Protein AF-A0AAN2DGF1-F1 (afdb_monomer_lite)

Structure (mmCIF, N/CA/C/O backbone):
data_AF-A0AAN2DGF1-F1
#
_entry.id   AF-A0AAN2DGF1-F1
#
loop_
_atom_site.group_PDB
_atom_site.id
_atom_site.type_symbol
_atom_site.label_atom_id
_atom_site.label_alt_id
_atom_site.label_comp_id
_atom_site.label_asym_id
_atom_site.label_entity_id
_atom_site.label_seq_id
_atom_site.pdbx_PDB_ins_code
_atom_site.Cartn_x
_atom_site.Cartn_y
_atom_site.Cartn_z
_atom_site.occupancy
_atom_site.B_iso_or_equiv
_atom_site.auth_seq_id
_atom_site.auth_comp_id
_atom_site.auth_asym_id
_atom_site.auth_atom_id
_atom_site.pdbx_PDB_model_num
ATOM 1 N N . MET A 1 1 ? -36.690 -9.757 11.616 1.00 32.28 1 MET A N 1
ATOM 2 C CA . MET A 1 1 ? -36.237 -9.901 10.217 1.00 32.28 1 MET A CA 1
ATOM 3 C C . MET A 1 1 ? -35.350 -8.710 9.925 1.00 32.28 1 MET A C 1
ATOM 5 O O . MET A 1 1 ? -35.867 -7.612 10.020 1.00 32.28 1 MET A O 1
ATOM 9 N N . GLU A 1 2 ? -34.049 -8.768 9.682 1.00 33.72 2 GLU A N 1
ATOM 10 C CA . GLU A 1 2 ? -33.002 -9.796 9.677 1.00 33.72 2 GLU A CA 1
ATOM 11 C C . GLU A 1 2 ? -31.701 -9.044 10.009 1.00 33.72 2 GLU A C 1
ATOM 13 O O . GLU A 1 2 ? -31.539 -7.879 9.642 1.00 33.72 2 GLU A O 1
ATOM 18 N N . ALA A 1 3 ? -30.789 -9.687 10.732 1.00 43.94 3 ALA A N 1
ATOM 19 C CA . ALA A 1 3 ? -29.449 -9.169 10.959 1.00 43.94 3 ALA A CA 1
ATOM 20 C C . ALA A 1 3 ? -28.567 -9.555 9.760 1.00 43.94 3 ALA A C 1
ATOM 22 O O . ALA A 1 3 ? -28.129 -10.697 9.670 1.00 43.94 3 ALA A O 1
ATOM 23 N N . CYS A 1 4 ? -28.292 -8.615 8.855 1.00 38.62 4 CYS A N 1
ATOM 24 C CA . CYS A 1 4 ? -27.368 -8.817 7.732 1.00 38.62 4 CYS A CA 1
ATOM 25 C C . CYS A 1 4 ? -26.337 -7.681 7.655 1.00 38.62 4 CYS A C 1
ATOM 27 O O . CYS A 1 4 ? -26.322 -6.931 6.691 1.00 38.62 4 CYS A O 1
ATOM 29 N N . CYS A 1 5 ? -25.497 -7.513 8.680 1.00 42.25 5 CYS A N 1
ATOM 30 C CA . CYS A 1 5 ? -24.207 -6.819 8.543 1.00 42.25 5 CYS A CA 1
ATOM 31 C C . CYS A 1 5 ? -23.346 -7.093 9.785 1.00 42.25 5 CYS A C 1
ATOM 33 O O . CYS A 1 5 ? -23.249 -6.281 10.703 1.00 42.25 5 CYS A O 1
ATOM 35 N N . GLY A 1 6 ? -22.790 -8.300 9.876 1.00 40.31 6 GLY A N 1
ATOM 36 C CA . GLY A 1 6 ? -21.871 -8.658 10.953 1.00 40.31 6 GLY A CA 1
ATOM 37 C C . GLY A 1 6 ? -20.473 -8.125 10.661 1.00 40.31 6 GLY A C 1
ATOM 38 O O . GLY A 1 6 ? -19.631 -8.880 10.185 1.00 40.31 6 GLY A O 1
ATOM 39 N N . ALA A 1 7 ? -20.215 -6.844 10.933 1.00 50.09 7 ALA A N 1
ATOM 40 C CA . ALA A 1 7 ? -18.848 -6.331 10.969 1.00 50.09 7 ALA A CA 1
ATOM 41 C C . ALA A 1 7 ? -18.088 -7.063 12.091 1.00 50.09 7 ALA A C 1
ATOM 43 O O . ALA A 1 7 ? -18.385 -6.889 13.273 1.00 50.09 7 ALA A O 1
ATOM 44 N N . HIS A 1 8 ? -17.149 -7.937 11.729 1.00 49.06 8 HIS A N 1
ATOM 45 C CA . HIS A 1 8 ? -16.347 -8.685 12.697 1.00 49.06 8 HIS A CA 1
ATOM 46 C C . HIS A 1 8 ? -15.141 -7.841 13.134 1.00 49.06 8 HIS A C 1
ATOM 48 O O . HIS A 1 8 ? -14.436 -7.289 12.289 1.00 49.06 8 HIS A O 1
ATOM 54 N N . TYR A 1 9 ? -14.913 -7.715 14.445 1.00 47.81 9 TYR A N 1
ATOM 55 C CA . TYR A 1 9 ? -13.886 -6.833 15.004 1.00 47.81 9 TYR A CA 1
ATOM 56 C C . TYR A 1 9 ? -12.555 -7.569 15.182 1.00 47.81 9 TYR A C 1
ATOM 58 O O . TYR A 1 9 ? -12.420 -8.427 16.052 1.00 47.81 9 TYR A O 1
ATOM 66 N N . LEU A 1 10 ? -11.548 -7.184 14.398 1.00 54.19 10 LEU A N 1
ATOM 67 C CA . LEU A 1 10 ? -10.155 -7.591 14.588 1.00 54.19 10 LEU A CA 1
ATOM 68 C C . LEU A 1 10 ? -9.311 -6.337 14.842 1.00 54.19 10 LEU A C 1
ATOM 70 O O . LEU A 1 10 ? -8.630 -5.822 13.961 1.00 54.19 10 LEU A O 1
ATOM 74 N N . GLY A 1 11 ? -9.434 -5.772 16.046 1.00 58.06 11 GLY A N 1
ATOM 75 C CA . GLY A 1 11 ? -8.439 -4.886 16.669 1.00 58.06 11 GLY A CA 1
ATOM 76 C C . GLY A 1 11 ? -8.098 -3.536 16.016 1.00 58.06 11 GLY A C 1
ATOM 77 O O . GLY A 1 11 ? -7.286 -2.831 16.608 1.00 58.06 11 GLY A O 1
ATOM 78 N N . ARG A 1 12 ? -8.663 -3.185 14.848 1.00 70.38 12 ARG A N 1
ATOM 79 C CA . ARG A 1 12 ? -8.572 -1.913 14.069 1.00 70.38 12 ARG A CA 1
ATOM 80 C C . ARG A 1 12 ? -9.017 -2.091 12.597 1.00 70.38 12 ARG A C 1
ATOM 82 O O . ARG A 1 12 ? -8.980 -1.127 11.832 1.00 70.38 12 ARG A O 1
ATOM 89 N N . LEU A 1 13 ? -9.396 -3.307 12.197 1.00 80.88 13 LEU A N 1
ATOM 90 C CA . LEU A 1 13 ? -9.869 -3.672 10.863 1.00 80.88 13 LEU A CA 1
ATOM 91 C C . LEU A 1 13 ? -11.397 -3.813 10.853 1.00 80.88 13 LEU A C 1
ATOM 93 O O . LEU A 1 13 ? -11.940 -4.568 11.660 1.00 80.88 13 LEU A O 1
ATOM 97 N N . PHE A 1 14 ? -12.071 -3.129 9.926 1.00 89.38 14 PHE A N 1
ATOM 98 C CA . PHE A 1 14 ? -13.506 -3.296 9.680 1.00 89.38 14 PHE A CA 1
ATOM 99 C C . PHE A 1 14 ? -13.727 -4.022 8.353 1.00 89.38 14 PHE A C 1
ATOM 101 O O . PHE A 1 14 ? -13.142 -3.648 7.335 1.00 89.38 14 PHE A O 1
ATOM 108 N N . LEU A 1 15 ? -14.571 -5.053 8.375 1.00 92.12 15 LEU A N 1
ATOM 109 C CA . LEU A 1 15 ? -14.921 -5.859 7.210 1.00 92.12 15 LEU A CA 1
ATOM 110 C C . LEU A 1 15 ? -16.349 -5.537 6.769 1.00 92.12 15 LEU A C 1
ATOM 112 O O . LEU A 1 15 ? -17.281 -5.712 7.553 1.00 92.12 15 LEU A O 1
ATOM 116 N N . HIS A 1 16 ? -16.518 -5.133 5.512 1.00 92.62 16 HIS A N 1
ATOM 117 C CA . HIS A 1 16 ? -17.830 -4.859 4.923 1.00 92.62 16 HIS A CA 1
ATOM 118 C C . HIS A 1 16 ? -18.054 -5.771 3.710 1.00 92.62 16 HIS A C 1
ATOM 120 O O . HIS A 1 16 ? -17.504 -5.496 2.638 1.00 92.62 16 HIS A O 1
ATOM 126 N N . PRO A 1 17 ? -18.796 -6.884 3.857 1.00 94.38 17 PRO A N 1
ATOM 127 C CA . PRO A 1 17 ? -19.116 -7.757 2.733 1.00 94.38 17 PRO A CA 1
ATOM 128 C C . PRO A 1 17 ? -20.117 -7.085 1.785 1.00 94.38 17 PRO A C 1
ATOM 130 O O . PRO A 1 17 ? -20.992 -6.336 2.220 1.00 94.38 17 PRO A O 1
ATOM 133 N N . TYR A 1 18 ? -20.012 -7.385 0.493 1.00 94.56 18 TYR A N 1
ATOM 134 C CA . TYR A 1 18 ? -20.990 -7.006 -0.527 1.00 94.56 18 TYR A CA 1
ATOM 135 C C . TYR A 1 18 ? -21.091 -8.106 -1.593 1.00 94.56 18 TYR A C 1
ATOM 137 O O . TYR A 1 18 ? -20.280 -9.033 -1.627 1.00 94.56 18 TYR A O 1
ATOM 145 N N . GLU A 1 19 ? -22.103 -8.044 -2.456 1.00 96.62 19 GLU A N 1
ATOM 146 C CA . GLU A 1 19 ? -22.260 -9.037 -3.521 1.00 96.62 19 GLU A CA 1
ATOM 147 C C . GLU A 1 19 ? -21.047 -9.009 -4.468 1.00 96.62 19 GLU A C 1
ATOM 149 O O . GLU A 1 19 ? -20.774 -8.004 -5.119 1.00 96.62 19 GLU A O 1
ATOM 154 N N . GLY A 1 20 ? -20.294 -10.112 -4.512 1.00 95.88 20 GLY A N 1
ATOM 155 C CA . GLY A 1 20 ? -19.084 -10.239 -5.329 1.00 95.88 20 GLY A CA 1
ATOM 156 C C . GLY A 1 20 ? -17.773 -9.864 -4.631 1.00 95.88 20 GLY A C 1
ATOM 157 O O . GLY A 1 20 ? -16.721 -9.984 -5.255 1.00 95.88 20 GLY A O 1
ATOM 158 N N . GLY A 1 21 ? -17.782 -9.460 -3.353 1.00 94.12 21 GLY A N 1
ATOM 159 C CA . GLY A 1 21 ? -16.528 -9.146 -2.673 1.00 94.12 21 GLY A CA 1
ATOM 160 C C . GLY A 1 21 ? -16.633 -8.618 -1.247 1.00 94.12 21 GLY A C 1
ATOM 161 O O . GLY A 1 21 ? -17.599 -8.833 -0.516 1.00 94.12 21 GLY A O 1
ATOM 162 N N . VAL A 1 22 ? -15.562 -7.946 -0.828 1.00 94.81 22 VAL A N 1
ATOM 163 C CA . VAL A 1 22 ? -15.426 -7.393 0.517 1.00 94.81 22 VAL A CA 1
ATOM 164 C C . VAL A 1 22 ? -14.586 -6.119 0.508 1.00 94.81 22 VAL A C 1
ATOM 166 O O . VAL A 1 22 ? -13.628 -5.999 -0.253 1.00 94.81 22 VAL A O 1
ATOM 169 N N . VAL A 1 23 ? -14.955 -5.152 1.346 1.00 92.81 23 VAL A N 1
ATOM 170 C CA . VAL A 1 23 ? -14.155 -3.955 1.622 1.00 92.81 23 VAL A CA 1
ATOM 171 C C . VAL A 1 23 ? -13.494 -4.106 2.987 1.00 92.81 23 VAL A C 1
ATOM 173 O O . VAL A 1 23 ? -14.165 -4.353 3.990 1.00 92.81 23 VAL A O 1
ATOM 176 N N . PHE A 1 24 ? -12.176 -3.910 3.025 1.00 92.56 24 PHE A N 1
ATOM 177 C CA . PHE A 1 24 ? -11.396 -3.800 4.254 1.00 92.56 24 PHE A CA 1
ATOM 178 C C . PHE A 1 24 ? -11.158 -2.325 4.566 1.00 92.56 24 PHE A C 1
ATOM 180 O O . PHE A 1 24 ? -10.456 -1.630 3.832 1.00 92.56 24 PHE A O 1
ATOM 187 N N . GLN A 1 25 ? -11.740 -1.838 5.654 1.00 92.06 25 GLN A N 1
ATOM 188 C CA . GLN A 1 25 ? -11.594 -0.456 6.087 1.00 92.06 25 GLN A CA 1
ATOM 189 C C . GLN A 1 25 ? -10.542 -0.343 7.202 1.00 92.06 25 GLN A C 1
ATOM 191 O O . GLN A 1 25 ? -10.609 -1.014 8.236 1.00 92.06 25 GLN A O 1
ATOM 196 N N . ALA A 1 26 ? -9.581 0.558 6.984 1.00 90.38 26 ALA A N 1
ATOM 197 C CA . ALA A 1 26 ? -8.505 0.889 7.911 1.00 90.38 26 ALA A CA 1
ATOM 198 C C . ALA A 1 26 ? -8.966 1.921 8.959 1.00 90.38 26 ALA A C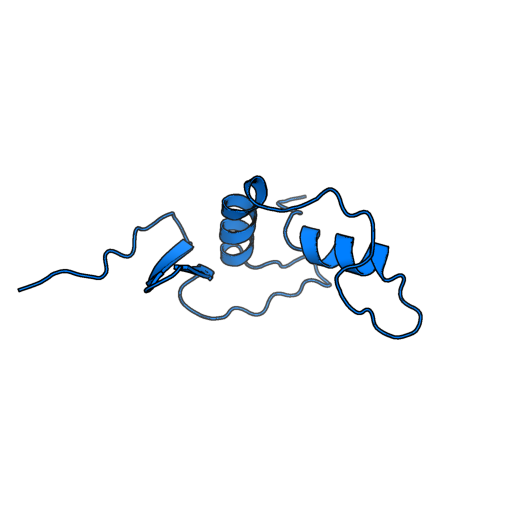 1
ATOM 200 O O . ALA A 1 26 ? -8.809 3.126 8.764 1.00 90.38 26 ALA A O 1
ATOM 201 N N . GLY A 1 27 ? -9.501 1.457 10.092 1.00 89.75 27 GLY A N 1
ATOM 202 C CA . GLY A 1 27 ? -9.963 2.328 11.180 1.00 89.75 27 GLY A CA 1
ATOM 203 C C . GLY A 1 27 ? -11.272 3.071 10.875 1.00 89.75 27 GLY A C 1
ATOM 204 O O . GLY A 1 27 ? -11.815 3.005 9.777 1.00 89.75 27 GLY A O 1
ATOM 205 N N . GLU A 1 28 ? -11.816 3.782 11.864 1.00 88.44 28 GLU A N 1
ATOM 206 C CA . GLU A 1 28 ? -13.151 4.404 11.759 1.00 88.44 28 GLU A CA 1
ATOM 207 C C . GLU A 1 28 ? -13.203 5.618 10.825 1.00 88.44 28 GLU A C 1
ATOM 209 O O . GLU A 1 28 ? -14.261 5.959 10.300 1.00 88.44 28 GLU A O 1
ATOM 214 N N . ARG A 1 29 ? -12.070 6.302 10.638 1.00 86.62 29 ARG A N 1
ATOM 215 C CA . ARG A 1 29 ? -11.965 7.531 9.845 1.00 86.62 29 ARG A CA 1
ATOM 216 C C . ARG A 1 29 ? -10.676 7.527 9.030 1.00 86.62 29 ARG A C 1
ATOM 218 O O . ARG A 1 29 ? -9.680 6.973 9.499 1.00 86.62 29 ARG A O 1
ATOM 225 N N . PRO A 1 30 ? -10.650 8.194 7.864 1.00 83.38 30 PRO A N 1
ATOM 226 C CA . PRO A 1 30 ? -9.413 8.408 7.130 1.00 83.38 30 PRO A CA 1
ATOM 227 C C . PRO A 1 30 ? -8.393 9.143 8.003 1.00 83.38 30 PRO A C 1
ATOM 229 O O . PRO A 1 30 ? -8.675 10.212 8.543 1.00 83.38 30 PRO A O 1
ATOM 232 N N . VAL A 1 31 ? -7.198 8.571 8.121 1.00 84.25 31 VAL A N 1
ATOM 233 C CA . VAL A 1 31 ? -6.053 9.204 8.779 1.00 84.25 31 VAL A CA 1
ATOM 234 C C . VAL A 1 31 ? -4.966 9.411 7.740 1.00 84.25 31 VAL A C 1
ATOM 236 O O . VAL A 1 31 ? -4.563 8.461 7.068 1.00 84.25 31 VAL A O 1
ATOM 239 N N . LEU A 1 32 ? -4.491 10.648 7.616 1.00 78.62 32 LEU A N 1
ATOM 240 C CA . LEU A 1 32 ? -3.320 10.952 6.806 1.00 78.62 32 LEU A CA 1
ATOM 241 C C . LEU A 1 32 ? -2.070 10.484 7.556 1.00 78.62 32 LEU A C 1
ATOM 243 O O . LEU A 1 32 ? -1.832 10.885 8.696 1.00 78.62 32 LEU A O 1
ATOM 247 N N . GLY A 1 33 ? -1.291 9.616 6.919 1.00 70.12 33 GLY A N 1
ATOM 248 C CA . GLY A 1 33 ? 0.066 9.315 7.362 1.00 70.12 33 GLY A CA 1
ATOM 249 C C . GLY A 1 33 ? 1.054 10.388 6.909 1.00 70.12 33 GLY A C 1
ATOM 250 O O . GLY A 1 33 ? 0.774 11.154 5.989 1.00 70.12 33 GLY A O 1
ATOM 251 N N . ASP A 1 34 ? 2.240 10.388 7.511 1.00 69.69 34 ASP A N 1
ATOM 252 C CA . ASP A 1 34 ? 3.422 11.052 6.950 1.00 69.69 34 ASP A CA 1
ATOM 253 C C . ASP A 1 34 ? 4.428 9.959 6.583 1.00 69.69 34 ASP A C 1
ATOM 255 O O . ASP A 1 34 ? 5.303 9.607 7.378 1.00 69.69 34 ASP A O 1
ATOM 259 N N . LEU A 1 35 ? 4.236 9.362 5.400 1.00 63.09 35 LEU A N 1
ATOM 260 C CA . LEU A 1 35 ? 5.089 8.279 4.897 1.00 63.09 35 LEU A CA 1
ATOM 261 C C . LEU A 1 35 ? 6.548 8.730 4.778 1.00 63.09 35 LEU A C 1
ATOM 263 O O . LEU A 1 35 ? 7.448 7.975 5.126 1.00 63.09 35 LEU A O 1
ATOM 267 N N . ASN A 1 36 ? 6.772 9.997 4.417 1.00 61.59 36 ASN A N 1
ATOM 268 C CA . ASN A 1 36 ? 8.106 10.591 4.321 1.00 61.59 36 ASN A CA 1
ATOM 269 C C . ASN A 1 36 ? 8.812 10.706 5.684 1.00 61.59 36 ASN A C 1
ATOM 271 O O . ASN A 1 36 ? 10.029 10.856 5.734 1.00 61.59 36 ASN A O 1
ATOM 275 N N . LYS A 1 37 ? 8.068 10.631 6.796 1.00 64.06 37 LYS A N 1
ATOM 276 C CA . LYS A 1 37 ? 8.610 10.597 8.164 1.00 64.06 37 LYS A CA 1
ATOM 277 C C . LYS A 1 37 ? 8.380 9.260 8.876 1.00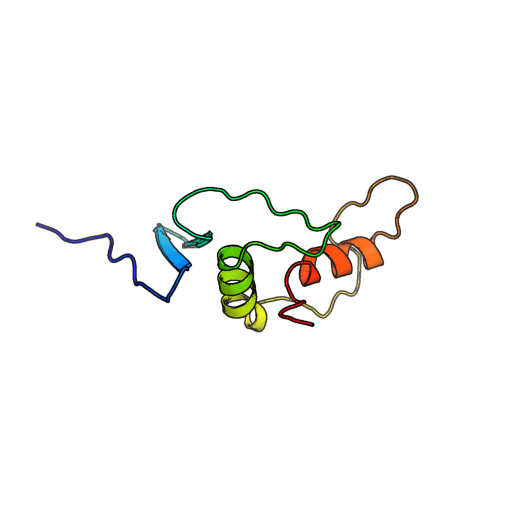 64.06 37 LYS A C 1
ATOM 279 O O . LYS A 1 37 ? 8.445 9.219 10.104 1.00 64.06 37 LYS A O 1
ATOM 284 N N . GLY A 1 38 ? 8.056 8.189 8.144 1.00 63.97 38 GLY A N 1
ATOM 285 C CA . GLY A 1 38 ? 7.817 6.856 8.713 1.00 63.97 38 GLY A CA 1
ATOM 286 C C . GLY A 1 38 ? 6.567 6.752 9.599 1.00 63.97 38 GLY A C 1
ATOM 287 O O . GLY A 1 38 ? 6.412 5.800 10.362 1.00 63.97 38 GLY A O 1
ATOM 288 N N . ARG A 1 39 ? 5.648 7.725 9.534 1.00 72.38 39 ARG A N 1
ATOM 289 C CA . ARG A 1 39 ? 4.423 7.754 10.351 1.00 72.38 39 ARG A CA 1
ATOM 290 C C . ARG A 1 39 ? 3.262 7.121 9.595 1.00 72.38 39 ARG A C 1
ATOM 292 O O . ARG A 1 39 ? 2.312 7.803 9.206 1.00 72.38 39 ARG A O 1
ATOM 299 N N . VAL A 1 40 ? 3.346 5.811 9.385 1.00 79.81 40 VAL A N 1
ATOM 300 C CA . VAL A 1 40 ? 2.229 5.015 8.859 1.00 79.81 40 VAL A CA 1
ATOM 301 C C . VAL A 1 40 ? 1.166 4.849 9.957 1.00 79.81 40 VAL A C 1
ATOM 303 O O . VAL A 1 40 ? 1.503 4.380 11.049 1.00 79.81 40 VAL A O 1
ATOM 306 N N . PRO A 1 41 ? -0.119 5.182 9.722 1.00 85.56 41 PRO A N 1
ATOM 307 C CA . PRO A 1 41 ? -1.143 4.980 10.739 1.00 85.56 41 PRO A CA 1
ATOM 308 C C . PRO A 1 41 ? -1.380 3.485 11.001 1.00 85.56 41 PRO A C 1
ATOM 310 O O . PRO A 1 41 ? -1.526 2.688 10.073 1.00 85.56 41 PRO A O 1
ATOM 313 N N . ALA A 1 42 ? -1.473 3.106 12.278 1.00 86.38 42 ALA A N 1
ATOM 314 C CA . ALA A 1 42 ? -1.510 1.706 12.715 1.00 86.38 42 ALA A CA 1
ATOM 315 C C . ALA A 1 42 ? -2.645 0.869 12.095 1.00 86.38 42 ALA A C 1
ATOM 317 O O . ALA A 1 42 ? -2.490 -0.337 11.926 1.00 86.38 42 ALA A O 1
ATOM 318 N N . ALA A 1 43 ? -3.778 1.486 11.751 1.00 89.06 43 ALA A N 1
ATOM 319 C CA . ALA A 1 43 ? -4.890 0.782 11.118 1.00 89.06 43 ALA A CA 1
ATOM 320 C C . ALA A 1 43 ? -4.583 0.354 9.670 1.00 89.06 43 ALA A C 1
ATOM 322 O O . ALA A 1 43 ? -5.004 -0.721 9.259 1.00 89.06 43 ALA A O 1
ATOM 323 N N . TYR A 1 44 ? -3.807 1.145 8.918 1.00 88.88 44 TYR A N 1
ATOM 324 C CA . TYR A 1 44 ? -3.379 0.765 7.567 1.00 88.88 44 TYR A CA 1
ATOM 325 C C . TYR A 1 44 ? -2.371 -0.384 7.604 1.00 88.88 44 TYR A C 1
ATOM 327 O O . TYR A 1 44 ? -2.481 -1.296 6.792 1.00 88.88 44 TYR A O 1
ATOM 335 N N . ARG A 1 45 ? -1.454 -0.387 8.584 1.00 88.69 45 ARG A N 1
ATOM 336 C CA . ARG A 1 45 ? -0.558 -1.534 8.820 1.00 88.69 45 ARG A CA 1
ATOM 337 C C . ARG A 1 45 ? -1.334 -2.799 9.174 1.00 88.69 45 ARG A C 1
ATOM 339 O O . ARG A 1 45 ? -1.118 -3.830 8.565 1.00 88.69 45 ARG A O 1
ATOM 346 N N . ALA A 1 46 ? -2.328 -2.705 10.057 1.00 89.88 46 ALA A N 1
ATOM 347 C CA . ALA A 1 46 ? -3.151 -3.867 10.399 1.00 89.88 46 ALA A CA 1
ATOM 348 C C . ALA A 1 46 ? -3.854 -4.484 9.171 1.00 89.88 46 ALA A C 1
ATOM 350 O O . ALA A 1 46 ? -3.916 -5.703 9.042 1.00 89.88 46 ALA A O 1
ATOM 351 N N . VAL A 1 47 ? -4.356 -3.653 8.248 1.00 91.69 47 VAL A N 1
ATOM 352 C CA . VAL A 1 47 ? -4.939 -4.129 6.980 1.00 91.69 47 VAL A CA 1
ATOM 353 C C . VAL A 1 47 ? -3.862 -4.723 6.064 1.00 91.69 47 VAL A C 1
ATOM 355 O O . VAL A 1 47 ? -4.089 -5.774 5.471 1.00 91.69 47 VAL A O 1
ATOM 358 N N . ASN A 1 48 ? -2.698 -4.068 5.955 1.00 91.88 48 ASN A N 1
ATOM 359 C CA . ASN A 1 48 ? -1.537 -4.548 5.200 1.00 91.88 48 ASN A CA 1
ATOM 360 C C . ASN A 1 48 ? -1.152 -5.963 5.627 1.00 91.88 48 ASN A C 1
ATOM 362 O O . ASN A 1 48 ? -1.118 -6.858 4.790 1.00 91.88 48 ASN A O 1
ATOM 366 N N . ASP A 1 49 ? -0.940 -6.161 6.924 1.00 91.56 49 ASP A N 1
ATOM 367 C CA . ASP A 1 49 ? -0.464 -7.416 7.499 1.00 91.56 49 ASP A CA 1
ATOM 368 C C . ASP A 1 49 ? -1.493 -8.533 7.322 1.00 91.56 49 ASP A C 1
ATOM 370 O O . ASP A 1 49 ? -1.136 -9.663 6.995 1.00 91.56 49 ASP A O 1
ATOM 374 N N . PHE A 1 50 ? -2.783 -8.206 7.458 1.00 91.75 50 PHE A N 1
ATOM 375 C CA . PHE A 1 50 ? -3.869 -9.151 7.216 1.00 91.75 50 PHE A CA 1
ATOM 376 C C . PHE A 1 50 ? -3.929 -9.614 5.753 1.00 91.75 50 PHE A C 1
ATOM 378 O O . PHE A 1 50 ? -4.149 -10.793 5.484 1.00 91.75 50 PHE A O 1
ATOM 385 N N . LEU A 1 51 ? -3.729 -8.698 4.800 1.00 92.19 51 LEU A N 1
ATOM 386 C CA . LEU A 1 51 ? -3.809 -8.992 3.366 1.00 92.19 51 LEU A CA 1
ATOM 387 C C . LEU A 1 51 ? -2.488 -9.472 2.762 1.00 92.19 51 LEU A C 1
ATOM 389 O O . LEU A 1 51 ? -2.493 -9.955 1.632 1.00 92.19 51 LEU A O 1
ATOM 393 N N . LYS A 1 52 ? -1.368 -9.360 3.485 1.00 92.75 52 LYS A N 1
ATOM 394 C CA . LYS A 1 52 ? -0.030 -9.717 2.999 1.00 92.75 52 LYS A CA 1
ATOM 395 C C . LYS A 1 52 ? 0.044 -11.128 2.398 1.00 92.75 52 LYS A C 1
ATOM 397 O O . LYS A 1 52 ? 0.564 -11.238 1.294 1.00 92.75 52 LYS A O 1
ATOM 402 N N . PRO A 1 53 ? -0.547 -12.181 3.001 1.00 93.19 53 PRO A N 1
ATOM 403 C CA . PRO A 1 53 ? -0.518 -13.526 2.418 1.00 93.19 53 PRO A CA 1
ATOM 404 C C . PRO A 1 53 ? -1.255 -13.666 1.076 1.00 93.19 53 PRO A C 1
ATOM 406 O O . PRO A 1 53 ? -1.053 -14.653 0.378 1.00 93.19 53 PRO A O 1
ATOM 409 N N . LEU A 1 54 ? -2.136 -12.721 0.728 1.00 92.75 54 LEU A N 1
ATOM 410 C CA . LEU A 1 54 ? -2.902 -12.722 -0.523 1.00 92.75 54 LEU A CA 1
ATOM 411 C C . LEU A 1 54 ? -2.233 -11.899 -1.631 1.00 92.75 54 LEU A C 1
ATOM 413 O O . LEU A 1 54 ? -2.763 -11.824 -2.740 1.00 92.75 54 LEU A O 1
ATOM 417 N N . ARG A 1 55 ? -1.110 -11.235 -1.343 1.00 90.88 55 ARG A N 1
AT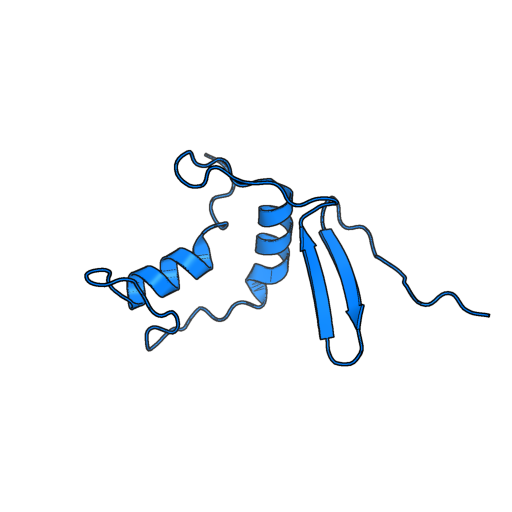OM 418 C CA . ARG A 1 55 ? -0.421 -10.397 -2.323 1.00 90.88 55 ARG A CA 1
ATOM 419 C C . ARG A 1 55 ? 0.271 -11.248 -3.366 1.00 90.88 55 ARG A C 1
ATOM 421 O O . ARG A 1 55 ? 0.911 -12.248 -3.061 1.00 90.88 55 ARG A O 1
ATOM 428 N N . TYR A 1 56 ? 0.179 -10.790 -4.603 1.00 91.00 56 TYR A N 1
ATOM 429 C CA . TYR A 1 56 ? 1.058 -11.255 -5.655 1.00 91.00 56 TYR A CA 1
ATOM 430 C C . TYR A 1 56 ? 2.402 -10.520 -5.543 1.00 91.00 56 TYR A C 1
ATOM 432 O O . TYR A 1 56 ? 2.417 -9.293 -5.484 1.00 91.00 56 TYR A O 1
ATOM 440 N N . GLU A 1 57 ? 3.511 -11.261 -5.492 1.00 88.94 57 GLU A N 1
ATOM 441 C CA . GLU A 1 57 ? 4.868 -10.694 -5.355 1.00 88.94 57 GLU A CA 1
ATOM 442 C C . GLU A 1 57 ? 5.820 -11.102 -6.497 1.00 88.94 57 GLU A C 1
ATOM 444 O O . GLU A 1 57 ? 6.889 -10.518 -6.652 1.00 88.94 57 GLU A O 1
ATOM 449 N N . ALA A 1 58 ? 5.436 -12.072 -7.334 1.00 91.00 58 ALA A N 1
ATOM 450 C CA . ALA A 1 58 ? 6.266 -12.600 -8.421 1.00 91.00 58 ALA A CA 1
ATOM 451 C C . ALA A 1 58 ? 6.138 -11.760 -9.710 1.00 91.00 58 ALA A C 1
ATOM 453 O O . ALA A 1 58 ? 5.679 -12.238 -10.745 1.00 91.00 58 ALA A O 1
ATOM 454 N N . TRP A 1 59 ? 6.464 -10.472 -9.637 1.00 88.31 59 TRP A N 1
ATOM 455 C CA . TRP A 1 59 ? 6.312 -9.547 -10.763 1.00 88.31 59 TRP A CA 1
ATOM 456 C C . TRP A 1 59 ? 7.374 -9.772 -11.846 1.00 88.31 59 TRP A C 1
ATOM 458 O O . TRP A 1 59 ? 8.558 -9.549 -11.608 1.00 88.31 59 TRP A O 1
ATOM 468 N N . ASP A 1 60 ? 6.939 -10.132 -13.055 1.00 91.94 60 ASP A N 1
ATOM 469 C CA . ASP A 1 60 ? 7.814 -10.209 -14.237 1.00 91.94 60 ASP A CA 1
ATOM 470 C C . ASP A 1 60 ? 7.921 -8.864 -14.987 1.00 91.94 60 ASP A C 1
ATOM 472 O O . ASP A 1 60 ? 8.863 -8.634 -15.744 1.00 91.94 60 ASP A O 1
ATOM 476 N N . TYR A 1 61 ? 6.955 -7.961 -14.771 1.00 92.56 61 TYR A N 1
ATOM 477 C CA . TYR A 1 61 ? 6.820 -6.661 -15.442 1.00 92.56 61 TYR A CA 1
ATOM 478 C C . TYR A 1 61 ? 6.232 -5.610 -14.484 1.00 92.56 61 TYR A C 1
ATOM 480 O O . TYR A 1 61 ? 5.529 -5.990 -13.540 1.00 92.56 61 TYR A O 1
ATOM 488 N N . PRO A 1 62 ? 6.483 -4.302 -14.699 1.00 92.50 62 PRO A N 1
ATOM 489 C CA . PRO A 1 62 ? 5.846 -3.258 -13.905 1.00 92.50 62 PRO A CA 1
ATOM 490 C C . PRO A 1 62 ? 4.329 -3.270 -14.112 1.00 92.50 62 PRO A C 1
ATOM 492 O O . PRO A 1 62 ? 3.841 -3.435 -15.230 1.00 92.50 62 PRO A O 1
ATOM 495 N N . TYR A 1 63 ? 3.581 -3.082 -13.027 1.00 89.56 63 TYR A N 1
ATOM 496 C CA . TYR A 1 63 ? 2.114 -3.067 -13.059 1.00 89.56 63 TYR A CA 1
ATOM 497 C C . TYR A 1 63 ? 1.541 -1.671 -12.810 1.00 89.56 63 TYR A C 1
ATOM 499 O O . TYR A 1 63 ? 0.437 -1.348 -13.250 1.00 89.56 63 TYR A O 1
ATOM 507 N N . LEU A 1 64 ? 2.289 -0.830 -12.095 1.00 90.25 64 LEU A N 1
ATOM 508 C CA . LEU A 1 64 ? 1.908 0.546 -11.818 1.00 90.25 64 LEU A CA 1
ATOM 509 C C . LEU A 1 64 ? 2.624 1.490 -12.775 1.00 90.25 64 LEU A C 1
ATOM 511 O O . LEU A 1 64 ? 3.837 1.417 -12.947 1.00 90.25 64 LEU A O 1
ATOM 515 N N . GLN A 1 65 ? 1.868 2.431 -13.335 1.00 92.69 65 GLN A N 1
ATOM 516 C CA . GLN A 1 65 ? 2.445 3.521 -14.105 1.00 92.69 65 GLN A CA 1
ATOM 517 C C . GLN A 1 65 ? 3.207 4.461 -13.167 1.00 92.69 65 GLN A C 1
ATOM 519 O O . GLN A 1 65 ? 2.620 5.043 -12.249 1.00 92.69 65 GLN A O 1
ATOM 524 N N . ALA A 1 66 ? 4.505 4.623 -13.414 1.00 93.62 66 ALA A N 1
ATOM 525 C CA . ALA A 1 66 ? 5.333 5.544 -12.654 1.00 93.62 66 ALA A CA 1
ATOM 526 C C . ALA A 1 66 ? 5.365 6.946 -13.295 1.00 93.62 66 ALA A C 1
ATOM 528 O O . ALA A 1 66 ? 5.114 7.105 -14.495 1.00 93.62 66 ALA A O 1
ATOM 529 N N . PRO A 1 67 ? 5.667 7.997 -12.512 1.00 93.69 67 PRO A N 1
ATOM 530 C CA . PRO A 1 67 ? 5.998 9.309 -13.054 1.00 93.69 67 PRO A CA 1
ATOM 531 C C . PRO A 1 67 ? 7.226 9.263 -13.975 1.00 93.69 67 PRO A C 1
ATOM 533 O O . PRO A 1 67 ? 8.076 8.382 -13.862 1.00 93.69 67 PRO A O 1
ATOM 536 N N . TYR A 1 68 ? 7.360 10.265 -14.848 1.00 94.94 68 TYR A N 1
ATOM 537 C CA . TYR A 1 68 ? 8.516 10.374 -15.741 1.00 94.94 68 TYR A CA 1
ATOM 538 C C . TYR A 1 68 ? 9.845 10.341 -14.970 1.00 94.94 68 TYR A C 1
ATOM 540 O O . TYR A 1 68 ? 10.037 11.103 -14.022 1.00 94.94 68 TYR A O 1
ATOM 548 N N . GLY A 1 69 ? 10.772 9.494 -15.425 1.00 94.25 69 GLY A N 1
ATOM 549 C CA . GLY A 1 69 ? 12.111 9.363 -14.848 1.00 94.25 69 GLY A CA 1
ATOM 550 C C . GLY A 1 69 ? 12.196 8.498 -13.587 1.00 94.25 69 GLY A C 1
ATOM 551 O O . GLY A 1 69 ? 13.272 8.424 -13.001 1.00 94.25 69 GLY A O 1
ATOM 552 N N . VAL A 1 70 ? 11.102 7.853 -13.171 1.00 95.06 70 VAL A N 1
ATOM 553 C CA . VAL A 1 70 ? 11.088 6.853 -12.093 1.00 95.06 70 VAL A CA 1
ATOM 554 C C . VAL A 1 70 ? 11.081 5.457 -12.714 1.00 95.06 70 VAL A C 1
ATOM 556 O O . VAL A 1 70 ? 10.356 5.224 -13.680 1.00 95.06 70 VAL A O 1
ATOM 559 N N . ASP A 1 71 ? 11.875 4.535 -12.170 1.00 95.50 71 ASP A N 1
ATOM 560 C CA . ASP A 1 71 ? 11.850 3.137 -12.601 1.00 95.50 71 ASP A CA 1
ATOM 561 C C . ASP A 1 71 ? 10.496 2.499 -12.250 1.00 95.50 71 ASP A C 1
ATOM 563 O O . ASP A 1 71 ? 10.068 2.493 -11.095 1.00 95.50 71 ASP A O 1
ATOM 567 N N . GLU A 1 72 ? 9.783 1.994 -13.258 1.00 95.56 72 GLU A N 1
ATOM 568 C CA . GLU A 1 72 ? 8.417 1.489 -13.080 1.00 95.56 72 GLU A CA 1
ATOM 569 C C . GLU A 1 72 ? 8.361 0.202 -12.247 1.00 95.56 72 GLU A C 1
ATOM 571 O O . GLU A 1 72 ? 7.373 -0.048 -11.542 1.00 95.56 72 GLU A O 1
ATOM 576 N N . MET 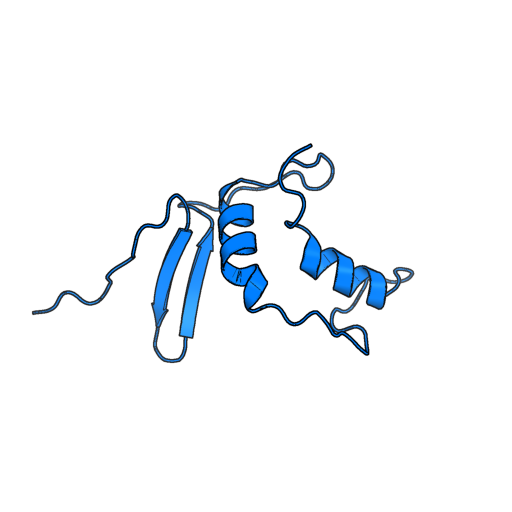A 1 73 ? 9.413 -0.620 -12.311 1.00 95.19 73 MET A N 1
ATOM 577 C CA . MET A 1 73 ? 9.491 -1.854 -11.537 1.00 95.19 73 MET A CA 1
ATOM 578 C C . MET A 1 73 ? 9.743 -1.529 -10.066 1.00 95.19 73 MET A C 1
ATOM 580 O O . MET A 1 73 ? 9.000 -1.994 -9.200 1.00 95.19 73 MET A O 1
ATOM 584 N N . GLU A 1 74 ? 10.714 -0.661 -9.784 1.00 93.56 74 GLU A N 1
ATOM 585 C CA . GLU A 1 74 ? 10.974 -0.139 -8.442 1.00 93.56 74 GLU A CA 1
ATOM 586 C C . GLU A 1 74 ? 9.719 0.531 -7.869 1.00 93.56 74 GLU A C 1
ATOM 588 O O . GLU A 1 74 ? 9.356 0.296 -6.718 1.00 93.56 74 GLU A O 1
ATOM 593 N N . TYR A 1 75 ? 8.989 1.298 -8.683 1.00 93.88 75 TYR A N 1
ATOM 594 C CA . TYR A 1 75 ? 7.745 1.943 -8.269 1.00 93.88 75 TYR A CA 1
ATOM 595 C C . TYR A 1 75 ? 6.650 0.931 -7.908 1.00 93.88 75 TYR A C 1
ATOM 597 O O . TYR A 1 75 ? 5.984 1.079 -6.880 1.00 93.88 75 TYR A O 1
ATOM 605 N N . THR A 1 76 ? 6.481 -0.117 -8.721 1.00 93.31 76 THR A N 1
ATOM 606 C CA . THR A 1 76 ? 5.533 -1.214 -8.459 1.00 93.31 76 THR A CA 1
ATOM 607 C C . THR A 1 76 ? 5.857 -1.917 -7.139 1.00 93.31 76 THR A C 1
ATOM 609 O O . THR A 1 76 ? 4.967 -2.120 -6.305 1.00 93.31 76 THR A O 1
ATOM 612 N N . GLN A 1 77 ? 7.133 -2.235 -6.912 1.00 92.56 77 GLN A N 1
ATOM 613 C CA . GLN A 1 77 ? 7.602 -2.861 -5.676 1.00 92.56 77 GLN A CA 1
ATOM 614 C C . GLN A 1 77 ? 7.388 -1.933 -4.473 1.00 92.56 77 GLN A C 1
ATOM 616 O O . GLN A 1 77 ? 6.744 -2.322 -3.498 1.00 92.56 77 GLN A O 1
ATOM 621 N N . TRP A 1 78 ? 7.830 -0.677 -4.560 1.00 90.06 78 TRP A N 1
ATOM 622 C CA . TRP A 1 78 ? 7.699 0.299 -3.479 1.00 90.06 78 TRP A CA 1
ATOM 623 C C . TRP A 1 78 ? 6.245 0.480 -3.035 1.00 90.06 78 TRP A C 1
ATOM 625 O O . TRP A 1 78 ? 5.948 0.412 -1.843 1.00 90.06 78 TRP A O 1
ATOM 635 N N . TRP A 1 79 ? 5.308 0.647 -3.972 1.00 89.62 79 TRP A N 1
ATOM 636 C CA . TRP A 1 79 ? 3.889 0.801 -3.634 1.00 89.62 79 TRP A CA 1
ATOM 637 C C . TRP A 1 79 ? 3.285 -0.436 -2.980 1.00 89.62 79 TRP A C 1
ATOM 639 O O . TRP A 1 79 ? 2.456 -0.296 -2.076 1.00 89.62 79 TRP A O 1
ATOM 649 N N . THR A 1 80 ? 3.691 -1.625 -3.425 1.00 91.31 80 THR A N 1
ATOM 650 C CA . THR A 1 80 ? 3.210 -2.901 -2.881 1.00 91.31 80 THR A CA 1
ATOM 651 C C . THR A 1 80 ? 3.675 -3.096 -1.437 1.00 91.31 80 THR A C 1
ATOM 653 O O . THR A 1 80 ? 2.902 -3.567 -0.603 1.00 91.31 80 THR A O 1
ATOM 656 N N . HIS A 1 81 ? 4.894 -2.652 -1.120 1.00 90.38 81 HIS A N 1
ATOM 657 C CA . HIS A 1 81 ? 5.529 -2.830 0.188 1.00 90.38 81 HIS A CA 1
ATOM 658 C C . HIS A 1 81 ? 5.445 -1.604 1.110 1.00 90.38 81 HIS A C 1
ATOM 660 O O . HIS A 1 81 ? 5.928 -1.653 2.236 1.00 90.38 81 HIS A O 1
ATOM 666 N N . ARG A 1 82 ? 4.797 -0.504 0.697 1.00 86.94 82 ARG A N 1
ATOM 667 C CA . ARG A 1 82 ? 4.831 0.801 1.402 1.00 86.94 82 ARG A CA 1
ATOM 668 C C . ARG A 1 82 ? 4.358 0.811 2.863 1.00 86.94 82 ARG A C 1
ATOM 670 O O . ARG A 1 8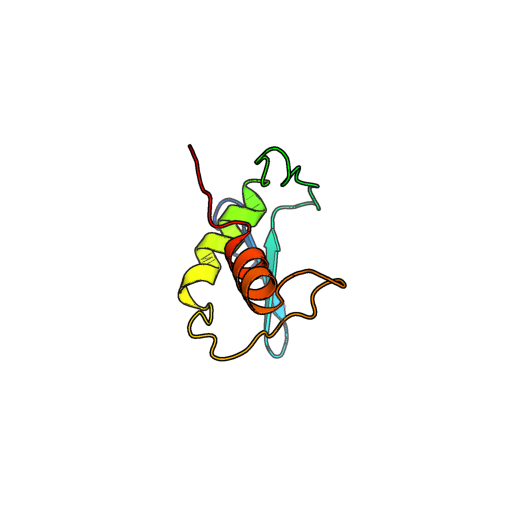2 ? 4.489 1.831 3.537 1.00 86.94 82 ARG A O 1
ATOM 677 N N . PHE A 1 83 ? 3.738 -0.266 3.335 1.00 87.19 83 PHE A N 1
ATOM 678 C CA . PHE A 1 83 ? 3.282 -0.410 4.718 1.00 87.19 83 PHE A CA 1
ATOM 679 C C . PHE A 1 83 ? 3.884 -1.629 5.432 1.00 87.19 83 PHE A C 1
ATOM 681 O O . PHE A 1 83 ? 3.442 -1.935 6.536 1.00 87.19 83 PHE A O 1
ATOM 688 N N . ASP A 1 84 ? 4.869 -2.302 4.832 1.00 88.44 84 ASP A N 1
ATOM 689 C CA . ASP A 1 84 ? 5.514 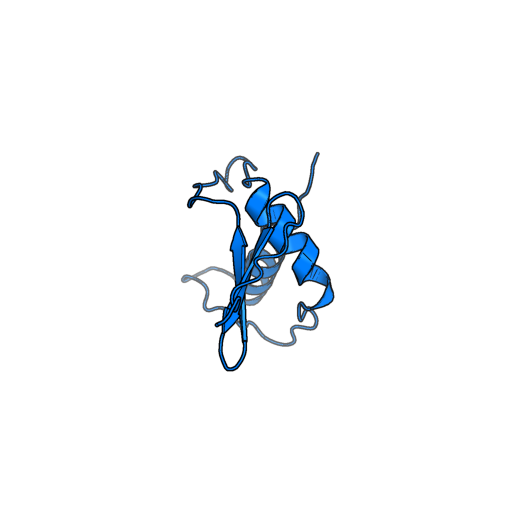-3.487 5.406 1.00 88.44 84 ASP A CA 1
ATOM 690 C C . ASP A 1 84 ? 6.452 -3.150 6.574 1.00 88.44 84 ASP A C 1
ATOM 692 O O . ASP A 1 84 ? 6.681 -4.000 7.435 1.00 88.44 84 ASP A O 1
ATOM 696 N N . ASP A 1 85 ? 6.943 -1.909 6.653 1.00 71.75 85 ASP A N 1
ATOM 697 C CA . ASP A 1 85 ? 7.830 -1.461 7.727 1.00 71.75 85 ASP A CA 1
ATOM 698 C C . ASP A 1 85 ? 7.042 -1.221 9.032 1.00 71.75 85 ASP A C 1
ATOM 700 O O . ASP A 1 85 ? 6.562 -0.124 9.358 1.00 71.75 85 ASP A O 1
ATOM 704 N N . GLY A 1 86 ? 6.876 -2.305 9.787 1.00 52.28 86 GLY A N 1
ATOM 705 C CA . GLY A 1 86 ? 6.412 -2.326 11.167 1.00 52.28 86 GLY A CA 1
ATOM 706 C C . GLY A 1 86 ? 7.589 -2.273 12.142 1.00 52.28 86 GLY A C 1
ATOM 707 O O . GLY A 1 86 ? 8.192 -3.297 12.418 1.00 52.28 86 GLY A O 1
ATOM 708 N N . GLU A 1 87 ? 7.847 -1.085 12.693 1.00 41.97 87 GLU A N 1
ATOM 709 C CA . GLU A 1 87 ? 8.794 -0.800 13.790 1.00 41.97 87 GLU A CA 1
ATOM 710 C C . GLU A 1 87 ? 10.301 -0.904 13.469 1.00 41.97 87 GLU A C 1
ATOM 712 O O . GLU A 1 87 ? 10.840 -1.960 13.151 1.00 41.97 87 GLU A O 1
ATOM 717 N N . ARG A 1 88 ? 11.005 0.221 13.655 1.00 38.19 88 ARG A N 1
ATOM 718 C CA . ARG A 1 88 ? 12.397 0.228 14.113 1.00 38.19 88 ARG A CA 1
ATOM 719 C C . ARG A 1 88 ? 12.447 0.900 15.474 1.00 38.19 88 ARG A C 1
ATOM 721 O O . ARG A 1 88 ? 11.774 1.950 15.605 1.00 38.19 88 ARG A O 1
#

Organism: Rhizobium rhizogenes (NCBI:txid359)

InterPro domains:
  IPR021815 Type VI immunity for VRR-NUC [PF11876] (13-83)

Radius of gyration: 16.05 Å; chains: 1; bounding box: 49×25×32 Å

Foldseek 3Di:
DDDPFPQDDDPQWTWGDDVPGIDIDQHDDDDDAPLVVVGDPVSVLVVLVVCVVVDDDPDPDQDDDDPPPDDRNVVSVCVNCSNVDDDD

Sequence (88 aa):
MEACCGAHYLGRLFLHPYEGGVVFQAGERPVLGDLNKGRVPAAYRAVNDFLKPLRYEAWDYPYLQAPYGVDEMEYTQWWTHRFDDGER

Secondary structure (DSSP, 8-state):
---------BTTEEEEEETTEEEEEESSS----BGGGTB--HHHHHHHHHHGGG-----SS--SPPPTTS-HHHHHHHHHHTT-----

pLDDT: mean 81.08, std 17.98, range [32.28, 96.62]